Protein AF-A0A7S2WRD9-F1 (afdb_monomer_lite)

pLDDT: mean 90.43, std 8.47, range [51.47, 98.19]

Foldseek 3Di:
DDDLVVLLVLLPDPLLVVLLVVVCVQQPQAAEEEAEDELDVQQVLVVVLVVLLVVCVVPVVNLQHYAYEYEYDYDPPDDPVSSVVSVVVNVVSQVVSQVVSVVVHDHHPHDTSYHYDDDDDDPSNLLSSLCNHPEYERAGNAAQADCSQVSSCSSPVSVVHHYHYDYHPRHNCVVVVD

InterPro domains:
  IPR001830 Glycosyl transferase, family 20 [PF00982] (1-177)
  IPR001830 Glycosyl transferase, family 20 [PTHR10788] (1-178)

Structure (mmCIF, N/CA/C/O backbone):
data_AF-A0A7S2WRD9-F1
#
_entry.id   AF-A0A7S2WRD9-F1
#
loop_
_atom_site.group_PDB
_atom_site.id
_atom_site.type_symbol
_atom_site.label_atom_id
_atom_site.label_alt_id
_atom_site.label_comp_id
_atom_site.label_asym_id
_atom_site.label_entity_id
_atom_site.label_seq_id
_atom_site.pdbx_PDB_ins_code
_atom_site.Cartn_x
_atom_site.Cartn_y
_atom_site.Cartn_z
_atom_site.occupancy
_atom_site.B_iso_or_equiv
_atom_site.auth_seq_id
_atom_site.auth_comp_id
_atom_site.auth_asym_id
_atom_site.auth_atom_id
_atom_site.pdbx_PDB_model_num
ATOM 1 N N . GLY A 1 1 ? 5.450 -2.081 -19.803 1.00 79.56 1 GLY A N 1
ATOM 2 C CA . GLY A 1 1 ? 4.600 -3.211 -19.383 1.00 79.56 1 GLY A CA 1
ATOM 3 C C . GLY A 1 1 ? 5.358 -4.064 -18.389 1.00 79.56 1 GLY A C 1
ATOM 4 O O . GLY A 1 1 ? 6.500 -3.730 -18.099 1.00 79.56 1 GLY A O 1
ATOM 5 N N . ILE A 1 2 ? 4.729 -5.118 -17.877 1.00 92.00 2 ILE A N 1
ATOM 6 C CA . ILE A 1 2 ? 5.350 -6.084 -16.957 1.00 92.00 2 ILE A CA 1
ATOM 7 C C . ILE A 1 2 ? 5.547 -7.432 -17.653 1.00 92.00 2 ILE A C 1
ATOM 9 O O . ILE A 1 2 ? 4.906 -7.677 -18.673 1.00 92.00 2 ILE A O 1
ATOM 13 N N . ASP A 1 3 ? 6.399 -8.284 -17.087 1.00 95.62 3 ASP A N 1
ATOM 14 C CA . ASP A 1 3 ? 6.442 -9.720 -17.375 1.00 95.62 3 ASP A CA 1
ATOM 15 C C . ASP A 1 3 ? 5.477 -10.436 -16.405 1.00 95.62 3 ASP A C 1
ATOM 17 O O . ASP A 1 3 ? 5.779 -10.523 -15.209 1.00 95.62 3 ASP A O 1
ATOM 21 N N . PRO A 1 4 ? 4.286 -10.880 -16.860 1.00 95.00 4 PRO A N 1
ATOM 22 C CA . PRO A 1 4 ? 3.284 -11.467 -15.974 1.00 95.00 4 PRO A CA 1
ATOM 23 C C . PRO A 1 4 ? 3.730 -12.800 -15.370 1.00 95.00 4 PRO A C 1
ATOM 25 O O . PRO A 1 4 ? 3.380 -13.085 -14.226 1.00 95.00 4 PRO A O 1
ATOM 28 N N . ASP A 1 5 ? 4.513 -13.595 -16.103 1.00 97.00 5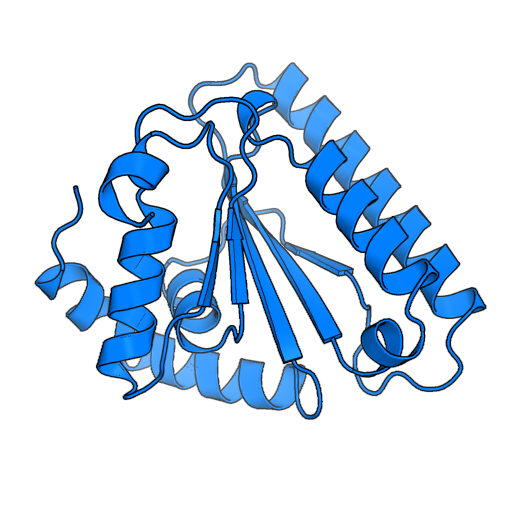 ASP A N 1
ATOM 29 C CA . ASP A 1 5 ? 4.967 -14.907 -15.640 1.00 97.00 5 ASP A CA 1
ATOM 30 C C . ASP A 1 5 ? 6.000 -14.741 -14.524 1.00 97.00 5 ASP A C 1
ATOM 32 O O . ASP A 1 5 ? 5.850 -15.335 -13.454 1.00 97.00 5 ASP A O 1
ATOM 36 N N . ALA A 1 6 ? 6.969 -13.837 -14.703 1.00 96.12 6 ALA A N 1
ATOM 37 C CA . ALA A 1 6 ? 7.941 -13.514 -13.657 1.00 96.12 6 ALA A CA 1
ATOM 38 C C . ALA A 1 6 ? 7.260 -12.967 -12.387 1.00 96.12 6 ALA A C 1
ATOM 40 O O . ALA A 1 6 ? 7.602 -13.348 -11.264 1.00 96.12 6 ALA A O 1
ATOM 41 N N . VAL A 1 7 ? 6.252 -12.102 -12.546 1.00 96.94 7 VAL A N 1
ATOM 42 C CA . VAL A 1 7 ? 5.457 -11.595 -11.418 1.00 96.94 7 VAL A CA 1
ATOM 43 C C . VAL A 1 7 ? 4.697 -12.727 -10.719 1.00 96.94 7 VAL A C 1
ATOM 45 O O . VAL A 1 7 ? 4.691 -12.803 -9.485 1.00 96.94 7 VAL A O 1
ATOM 48 N N . ALA A 1 8 ? 4.076 -13.623 -11.487 1.00 97.00 8 ALA A N 1
ATOM 49 C CA . ALA A 1 8 ? 3.343 -14.764 -10.956 1.00 97.00 8 ALA A CA 1
ATOM 50 C C . ALA A 1 8 ? 4.251 -15.724 -10.172 1.00 97.00 8 ALA A C 1
ATOM 52 O O . ALA A 1 8 ? 3.839 -16.230 -9.124 1.00 97.00 8 ALA A O 1
ATOM 53 N N . GLU A 1 9 ? 5.478 -15.959 -10.643 1.00 97.38 9 GLU A N 1
ATOM 54 C CA . GLU A 1 9 ? 6.476 -16.769 -9.939 1.00 97.38 9 GLU A CA 1
ATOM 55 C C . GLU A 1 9 ? 6.849 -16.159 -8.585 1.00 97.38 9 GLU A C 1
ATOM 57 O O . GLU A 1 9 ? 6.803 -16.854 -7.564 1.00 97.38 9 GLU A O 1
ATOM 62 N N . ILE A 1 10 ? 7.130 -14.850 -8.541 1.00 96.69 10 ILE A N 1
ATOM 63 C CA . ILE A 1 10 ? 7.446 -14.148 -7.288 1.00 96.69 10 ILE A CA 1
ATOM 64 C C . ILE A 1 10 ? 6.258 -14.228 -6.321 1.00 96.69 10 ILE A C 1
ATOM 66 O O . ILE A 1 10 ? 6.425 -14.613 -5.161 1.00 96.69 10 ILE A O 1
ATOM 70 N N . ALA A 1 11 ? 5.043 -13.925 -6.790 1.00 96.25 11 ALA A N 1
ATOM 71 C CA . ALA A 1 11 ? 3.833 -13.914 -5.967 1.00 96.25 11 ALA A CA 1
ATOM 72 C C . ALA A 1 11 ? 3.449 -15.300 -5.401 1.00 96.25 11 ALA A C 1
ATOM 74 O O . ALA A 1 11 ? 2.789 -15.380 -4.357 1.00 96.25 11 ALA A O 1
ATOM 75 N N . LYS A 1 12 ? 3.875 -16.391 -6.055 1.00 96.56 12 LYS A N 1
ATOM 76 C CA . LYS A 1 12 ? 3.717 -17.783 -5.585 1.00 96.56 12 LYS A CA 1
ATOM 77 C C . LYS A 1 12 ? 4.868 -18.266 -4.694 1.00 96.56 12 LYS A C 1
ATOM 79 O O . LYS A 1 12 ? 4.791 -19.371 -4.155 1.00 96.56 12 LYS A O 1
ATOM 84 N N . GLY A 1 13 ? 5.917 -17.463 -4.519 1.00 97.31 13 GLY A N 1
ATOM 85 C CA . GLY A 1 13 ? 7.088 -17.816 -3.722 1.00 97.31 13 GLY A CA 1
ATOM 86 C C . GLY A 1 13 ? 6.748 -18.179 -2.271 1.00 97.31 13 GLY A C 1
ATOM 87 O O . GLY A 1 13 ? 5.862 -17.595 -1.641 1.00 97.31 13 GLY A O 1
ATOM 88 N N . SER A 1 14 ? 7.492 -19.129 -1.700 1.00 97.12 14 SER A N 1
ATOM 89 C CA . SER A 1 14 ? 7.283 -19.608 -0.323 1.00 97.12 14 SER A CA 1
ATOM 90 C C . SER A 1 14 ? 7.433 -18.495 0.723 1.00 97.12 14 SER A C 1
ATOM 92 O O . SER A 1 14 ? 6.654 -18.426 1.677 1.00 97.12 14 SER A O 1
ATOM 94 N N . GLU A 1 15 ? 8.381 -17.578 0.523 1.00 97.19 15 GLU A N 1
ATOM 95 C CA . GLU A 1 15 ? 8.574 -16.418 1.397 1.00 97.19 15 GLU A CA 1
ATOM 96 C C . GLU A 1 15 ? 7.412 -15.420 1.321 1.00 97.19 15 GLU A C 1
ATOM 98 O O . GLU A 1 15 ? 6.993 -14.893 2.358 1.00 97.19 15 GLU A O 1
ATOM 103 N N . VAL A 1 16 ? 6.830 -15.219 0.132 1.00 97.38 16 VAL A N 1
ATOM 104 C CA . VAL A 1 16 ? 5.605 -14.424 -0.044 1.00 97.38 16 VAL A CA 1
ATOM 105 C C . VAL A 1 16 ? 4.447 -15.088 0.696 1.00 97.38 16 VAL A C 1
ATOM 107 O O . VAL A 1 16 ? 3.797 -14.439 1.515 1.00 97.38 16 VAL A O 1
ATOM 110 N N . ALA A 1 17 ? 4.239 -16.396 0.519 1.00 97.00 17 ALA A N 1
ATOM 111 C CA . ALA A 1 17 ? 3.193 -17.142 1.223 1.00 97.00 17 ALA A CA 1
ATOM 112 C C . ALA A 1 17 ? 3.337 -17.058 2.757 1.00 97.00 17 ALA A C 1
ATOM 114 O O . ALA A 1 17 ? 2.357 -16.826 3.476 1.00 97.00 17 ALA A O 1
ATOM 115 N N . ARG A 1 18 ? 4.569 -17.166 3.273 1.00 97.56 18 ARG A N 1
ATOM 116 C CA . ARG A 1 18 ? 4.875 -17.008 4.703 1.00 97.56 18 ARG A CA 1
ATOM 117 C C . ARG A 1 18 ? 4.527 -15.606 5.207 1.00 97.56 18 ARG A C 1
ATOM 119 O O . ARG A 1 18 ? 3.932 -15.472 6.280 1.00 97.56 18 ARG A O 1
ATOM 126 N N . LYS A 1 19 ? 4.882 -14.560 4.452 1.00 96.62 19 LYS A N 1
ATOM 127 C CA . LYS A 1 19 ? 4.570 -13.160 4.789 1.00 96.62 19 LYS A CA 1
ATOM 128 C C . LYS A 1 19 ? 3.069 -12.880 4.721 1.00 96.62 19 LYS A C 1
ATOM 130 O O . LYS A 1 19 ? 2.547 -12.291 5.664 1.00 96.62 19 LYS A O 1
ATOM 135 N N . ILE A 1 20 ? 2.361 -13.401 3.715 1.00 96.62 20 ILE A N 1
ATOM 136 C CA . ILE A 1 20 ? 0.891 -13.351 3.635 1.00 96.62 20 ILE A CA 1
ATOM 137 C C . ILE A 1 20 ? 0.275 -13.944 4.906 1.00 96.62 20 ILE A C 1
ATOM 139 O O . ILE A 1 20 ? -0.608 -13.333 5.501 1.00 96.62 20 ILE A O 1
ATOM 143 N N . GLY A 1 21 ? 0.750 -15.108 5.363 1.00 96.50 21 GLY A N 1
ATOM 144 C CA . GLY A 1 21 ? 0.251 -15.744 6.586 1.00 96.50 21 GLY A CA 1
ATOM 145 C C . GLY A 1 21 ? 0.425 -14.883 7.843 1.00 96.50 21 GLY A C 1
ATOM 146 O O . GLY A 1 21 ? -0.462 -14.860 8.696 1.00 96.50 21 GLY A O 1
ATOM 147 N N . LYS A 1 22 ? 1.536 -14.143 7.950 1.00 94.94 22 LYS A N 1
ATOM 148 C CA . LYS A 1 22 ? 1.768 -13.188 9.046 1.00 94.94 22 LYS A CA 1
ATOM 149 C C . LYS A 1 22 ? 0.852 -11.969 8.941 1.00 94.94 22 LYS A C 1
ATOM 151 O O . LYS A 1 22 ? 0.175 -11.639 9.908 1.00 94.94 22 LYS A O 1
ATOM 156 N N . MET A 1 23 ? 0.783 -11.355 7.762 1.00 94.31 23 MET A N 1
ATOM 157 C CA . MET A 1 23 ? -0.014 -10.148 7.530 1.00 94.31 23 MET A CA 1
ATOM 158 C C . MET A 1 23 ? -1.522 -10.415 7.657 1.00 94.31 23 MET A C 1
ATOM 160 O O . MET A 1 23 ? -2.243 -9.577 8.179 1.00 94.31 23 MET A O 1
ATOM 164 N N . LYS A 1 24 ? -2.008 -11.613 7.294 1.00 94.00 24 LYS A N 1
ATOM 165 C CA . LYS A 1 24 ? -3.401 -12.030 7.553 1.00 94.00 24 LYS A CA 1
ATOM 166 C C . LYS A 1 24 ? -3.768 -12.007 9.036 1.00 94.00 24 LYS A C 1
ATOM 168 O O . LYS A 1 24 ? -4.915 -11.737 9.361 1.00 94.00 24 LYS A O 1
ATOM 173 N N . LYS A 1 25 ? -2.820 -12.339 9.919 1.00 92.44 25 LYS A N 1
ATOM 174 C CA . LYS A 1 25 ? -3.029 -12.267 11.372 1.00 92.44 25 LYS A CA 1
ATOM 175 C C . LYS A 1 25 ? -2.948 -10.827 11.866 1.00 92.44 25 LYS A C 1
ATOM 177 O O . LYS A 1 25 ? -3.754 -10.442 12.696 1.00 92.44 25 LYS A O 1
ATOM 182 N N . GLN A 1 26 ? -1.996 -10.055 11.339 1.00 90.31 26 GLN A N 1
ATOM 183 C CA . GLN A 1 26 ? -1.815 -8.641 11.677 1.00 90.31 26 GLN A CA 1
ATOM 184 C C . GLN A 1 26 ? -3.042 -7.792 11.316 1.00 90.31 26 GLN A C 1
ATOM 186 O O . GLN A 1 26 ? -3.429 -6.930 12.091 1.00 90.31 26 GLN A O 1
ATOM 191 N N . PHE A 1 27 ? -3.655 -8.048 10.160 1.00 91.38 27 PHE A N 1
ATOM 192 C CA . PHE A 1 27 ? -4.823 -7.315 9.660 1.00 91.38 27 PHE A CA 1
ATOM 193 C C . PHE A 1 27 ? -6.124 -8.113 9.817 1.00 91.38 27 PHE A C 1
ATOM 195 O O . PHE A 1 27 ? -7.060 -7.951 9.034 1.00 91.38 27 PHE A O 1
ATOM 202 N N . ALA A 1 28 ? -6.177 -9.038 10.778 1.00 89.81 28 ALA A N 1
ATOM 203 C CA . ALA A 1 28 ? -7.361 -9.857 10.993 1.00 89.81 28 ALA A CA 1
ATOM 204 C C . ALA A 1 28 ? -8.574 -8.968 11.316 1.00 89.81 28 ALA A C 1
ATOM 206 O O . ALA A 1 28 ? -8.493 -8.085 12.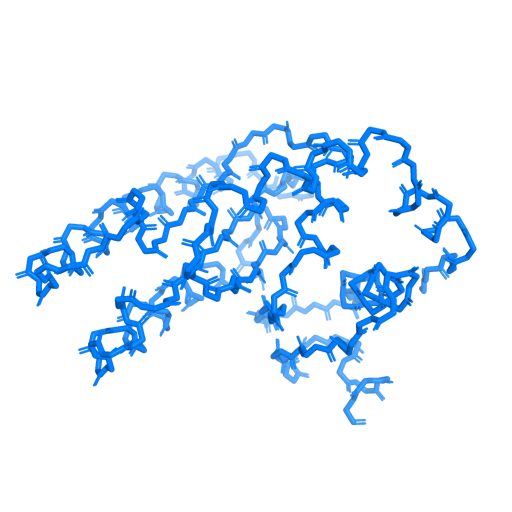159 1.00 89.81 28 ALA A O 1
ATOM 207 N N . GLY A 1 29 ? -9.696 -9.203 10.630 1.00 86.94 29 GLY A N 1
ATOM 208 C CA . GLY A 1 29 ? -10.925 -8.423 10.813 1.00 86.94 29 GLY A CA 1
ATOM 209 C C . GLY A 1 29 ? -10.977 -7.099 10.044 1.00 86.94 29 GLY A C 1
ATOM 210 O O . GLY A 1 29 ? -12.064 -6.549 9.907 1.00 86.94 29 GLY A O 1
ATOM 211 N N . ALA A 1 30 ? -9.861 -6.637 9.472 1.00 91.81 30 ALA A N 1
ATOM 212 C CA . ALA A 1 30 ? -9.802 -5.403 8.696 1.00 91.81 30 ALA A CA 1
ATOM 213 C C . ALA A 1 30 ? -9.728 -5.663 7.184 1.00 91.81 30 ALA A C 1
ATOM 215 O O . ALA A 1 30 ? -9.143 -6.642 6.712 1.00 91.81 30 ALA A O 1
ATOM 216 N N . LYS A 1 31 ? -10.295 -4.740 6.409 1.00 94.50 31 LYS A N 1
ATOM 217 C CA . LYS A 1 31 ? -10.054 -4.606 4.973 1.00 94.50 31 LYS A CA 1
ATOM 218 C C . LYS A 1 31 ? -8.777 -3.817 4.738 1.00 94.50 31 LYS A C 1
ATOM 220 O O . LYS A 1 31 ? -8.565 -2.782 5.362 1.00 94.50 31 LYS A O 1
ATOM 225 N N . VAL A 1 32 ? -7.934 -4.291 3.827 1.00 96.56 32 VAL A N 1
ATOM 226 C CA . VAL A 1 32 ? -6.629 -3.674 3.561 1.00 96.56 32 VAL A CA 1
ATOM 227 C C . VAL A 1 32 ? -6.695 -2.856 2.275 1.00 96.56 32 VAL A C 1
ATOM 229 O O . VAL A 1 32 ? -6.825 -3.410 1.180 1.00 96.56 32 VAL A O 1
ATOM 232 N N . MET A 1 33 ? -6.557 -1.540 2.409 1.00 97.88 33 MET A N 1
ATOM 233 C CA . MET A 1 33 ? -6.270 -0.630 1.302 1.00 97.88 33 MET A CA 1
ATOM 234 C C . MET A 1 33 ? -4.756 -0.430 1.208 1.00 97.88 33 MET A C 1
ATOM 236 O O . MET A 1 33 ? -4.100 -0.200 2.221 1.00 97.88 33 MET A O 1
ATOM 240 N N . LEU A 1 34 ? -4.191 -0.514 0.007 1.00 98.19 34 LEU A N 1
ATOM 241 C CA . LEU A 1 34 ? -2.745 -0.489 -0.206 1.00 98.19 34 LEU A CA 1
ATOM 242 C C . LEU A 1 34 ? -2.338 0.629 -1.164 1.00 98.19 34 LEU A C 1
ATOM 244 O O . LEU A 1 34 ? -2.847 0.708 -2.278 1.00 98.19 34 LEU A O 1
ATOM 248 N N . GLY A 1 35 ? -1.364 1.438 -0.764 1.00 97.31 35 GLY A N 1
ATOM 249 C CA . GLY A 1 35 ? -0.576 2.286 -1.653 1.00 97.31 35 GLY A CA 1
ATOM 250 C C . GLY A 1 35 ? 0.870 1.796 -1.722 1.00 97.31 35 GLY A C 1
ATOM 251 O O . GLY A 1 35 ? 1.455 1.424 -0.704 1.00 97.31 35 GLY A O 1
ATOM 252 N N . VAL A 1 36 ? 1.452 1.789 -2.920 1.00 95.88 36 VAL A N 1
ATOM 253 C CA . VAL A 1 36 ? 2.875 1.495 -3.143 1.00 95.88 36 VAL A CA 1
ATOM 254 C C . VAL A 1 36 ? 3.390 2.513 -4.143 1.00 95.88 36 VAL A C 1
ATOM 256 O O . VAL A 1 36 ? 3.023 2.474 -5.317 1.00 95.88 36 VAL A O 1
ATOM 259 N N . ASP A 1 37 ? 4.214 3.445 -3.680 1.00 93.50 37 ASP A N 1
ATOM 260 C CA . ASP A 1 37 ? 4.702 4.535 -4.516 1.00 93.50 37 ASP A CA 1
ATOM 261 C C . ASP A 1 37 ? 6.132 4.892 -4.131 1.00 93.50 37 ASP A C 1
ATOM 263 O O . ASP A 1 37 ? 6.553 4.728 -2.985 1.00 93.50 37 ASP A O 1
ATOM 267 N N . GLN A 1 38 ? 6.876 5.416 -5.097 1.00 91.44 38 GLN A N 1
ATOM 268 C CA . GLN A 1 38 ? 8.157 6.047 -4.814 1.00 91.44 38 GLN A CA 1
ATOM 269 C C . GLN A 1 38 ? 7.946 7.333 -4.011 1.00 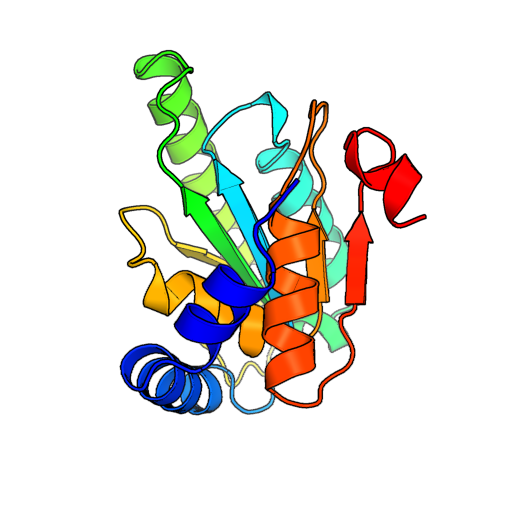91.44 38 GLN A C 1
ATOM 271 O O . GLN A 1 38 ? 6.938 8.026 -4.174 1.00 91.44 38 GLN A O 1
ATOM 276 N N . LEU A 1 39 ? 8.913 7.658 -3.158 1.00 90.88 39 LEU A N 1
ATOM 277 C CA . LEU A 1 39 ? 8.993 8.937 -2.463 1.00 90.88 39 LEU A CA 1
ATOM 278 C C . LEU A 1 39 ? 9.345 10.050 -3.450 1.00 90.88 39 LEU A C 1
ATOM 280 O O . LEU A 1 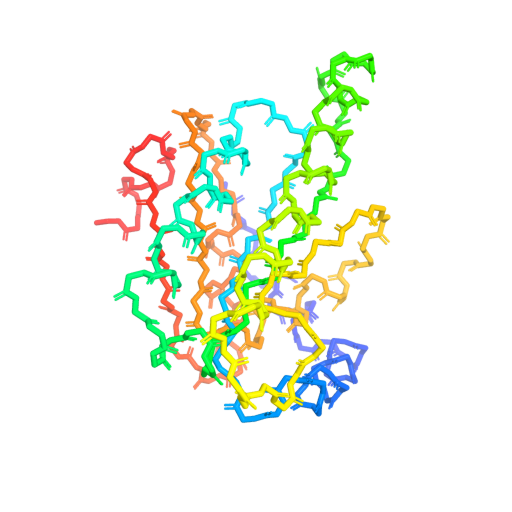39 ? 10.490 10.479 -3.543 1.00 90.88 39 LEU A O 1
ATOM 284 N N . ASP A 1 40 ? 8.335 10.487 -4.194 1.00 89.69 40 ASP A N 1
ATOM 285 C CA . ASP A 1 40 ? 8.435 11.523 -5.210 1.00 89.69 40 ASP A CA 1
ATOM 286 C C . ASP A 1 40 ? 7.186 12.435 -5.163 1.00 89.69 40 ASP A C 1
ATOM 288 O O . ASP A 1 40 ? 6.058 11.932 -5.037 1.00 89.69 40 ASP A O 1
ATOM 292 N N . PRO A 1 41 ? 7.338 13.770 -5.265 1.00 86.94 41 PRO A N 1
ATOM 293 C CA . PRO A 1 41 ? 6.216 14.712 -5.213 1.00 86.94 41 PRO A CA 1
ATOM 294 C C . PRO A 1 41 ? 5.121 14.458 -6.261 1.00 86.94 41 PRO A C 1
ATOM 296 O O . PRO A 1 41 ? 3.939 14.698 -6.000 1.00 86.94 41 PRO A O 1
ATOM 299 N N . THR A 1 42 ? 5.477 13.925 -7.433 1.00 89.25 42 THR A N 1
ATOM 300 C CA . THR A 1 42 ? 4.534 13.620 -8.523 1.00 89.25 42 THR A CA 1
ATOM 301 C C . THR A 1 42 ? 3.584 12.472 -8.185 1.00 89.25 42 THR A C 1
ATOM 303 O O . THR A 1 42 ? 2.502 12.370 -8.771 1.00 89.25 42 THR A O 1
ATOM 306 N N . LYS A 1 43 ? 3.929 11.640 -7.193 1.00 91.38 43 LYS A N 1
ATOM 307 C CA . LYS A 1 43 ? 3.091 10.525 -6.727 1.00 91.38 43 LYS A CA 1
ATOM 308 C C . LYS A 1 43 ? 1.949 10.970 -5.818 1.00 91.38 43 LYS A C 1
ATOM 310 O O . LYS A 1 43 ? 1.081 10.166 -5.495 1.00 91.38 43 LYS A O 1
ATOM 315 N N . GLY A 1 44 ? 1.906 12.247 -5.427 1.00 92.25 44 GLY A N 1
ATOM 316 C CA . GLY A 1 44 ? 0.756 12.817 -4.724 1.00 92.25 44 GLY A CA 1
ATOM 317 C C . GLY A 1 44 ? 0.512 12.236 -3.329 1.00 92.25 44 GLY A C 1
ATOM 318 O O . GLY A 1 44 ? -0.614 12.302 -2.842 1.00 92.25 44 GLY A O 1
ATOM 319 N N . LEU A 1 45 ? 1.541 11.690 -2.669 1.00 93.69 45 LEU A N 1
ATOM 320 C CA . LEU A 1 45 ? 1.418 11.003 -1.375 1.00 93.69 45 LEU A CA 1
ATOM 321 C C . LEU A 1 45 ? 0.716 11.850 -0.306 1.00 93.69 45 LEU A C 1
ATOM 323 O O . LEU A 1 45 ? -0.182 11.360 0.371 1.00 93.69 45 LEU A O 1
ATOM 327 N N . VAL A 1 46 ? 1.055 13.139 -0.202 1.00 94.50 46 VAL A N 1
ATOM 328 C CA . VAL A 1 46 ? 0.398 14.068 0.737 1.00 94.50 46 VAL A CA 1
ATOM 329 C C . VAL A 1 46 ? -1.111 14.143 0.483 1.00 94.50 46 VAL A C 1
ATOM 331 O O . VAL A 1 46 ? -1.896 14.012 1.418 1.00 94.50 46 VAL A O 1
ATOM 334 N N . HIS A 1 47 ? -1.525 14.291 -0.778 1.00 94.38 47 HIS A N 1
ATOM 335 C CA . HIS A 1 47 ? -2.940 14.338 -1.158 1.00 94.38 47 HIS A CA 1
ATOM 336 C C . HIS A 1 47 ? -3.640 13.009 -0.872 1.00 94.38 47 HIS A C 1
ATOM 338 O O . HIS A 1 47 ? -4.763 13.009 -0.377 1.00 94.38 47 HIS A O 1
ATOM 344 N N . LYS A 1 48 ? -2.960 11.883 -1.124 1.00 95.81 48 LYS A N 1
ATOM 345 C CA . LYS A 1 48 ? -3.472 10.542 -0.826 1.00 95.81 48 LYS A CA 1
ATOM 346 C C . LYS A 1 48 ? -3.780 10.389 0.665 1.00 95.81 48 LYS A C 1
ATOM 348 O O . LYS A 1 48 ? -4.892 10.012 1.014 1.00 95.81 48 LYS A O 1
ATOM 353 N N . PHE A 1 49 ? -2.846 10.749 1.546 1.00 95.88 49 PHE A N 1
ATOM 354 C CA . PHE A 1 49 ? -3.070 10.683 2.995 1.00 95.88 49 PHE A CA 1
ATOM 355 C C . PHE A 1 49 ? -4.195 11.609 3.470 1.00 95.88 49 PHE A C 1
ATOM 357 O O . PHE A 1 49 ? -4.995 11.194 4.303 1.00 95.88 49 PHE A O 1
ATOM 364 N N . LEU A 1 50 ? -4.294 12.829 2.932 1.00 95.12 50 LEU A N 1
ATOM 365 C CA . LEU A 1 50 ? -5.391 13.749 3.259 1.00 95.12 50 LEU A CA 1
ATOM 366 C C . LEU A 1 50 ? -6.753 13.213 2.794 1.00 95.12 50 LEU A C 1
ATOM 368 O O . LEU A 1 50 ? -7.737 13.332 3.514 1.00 95.12 50 LEU A O 1
ATOM 372 N N . ALA A 1 51 ? -6.814 12.588 1.617 1.00 95.31 51 ALA A N 1
ATOM 373 C CA . ALA A 1 51 ? -8.039 11.971 1.118 1.00 95.31 51 ALA A CA 1
ATOM 374 C C . ALA A 1 51 ? -8.470 10.771 1.978 1.00 95.31 51 ALA A C 1
ATOM 376 O O . ALA A 1 51 ? -9.660 10.606 2.238 1.00 95.31 51 ALA A O 1
ATOM 377 N N . ILE A 1 52 ? -7.516 9.960 2.449 1.00 95.38 52 ILE A N 1
ATOM 378 C CA . ILE A 1 52 ? -7.798 8.862 3.384 1.00 95.38 52 ILE A CA 1
ATOM 379 C C . ILE A 1 52 ? -8.247 9.404 4.748 1.00 95.38 52 ILE A C 1
ATOM 381 O O . ILE A 1 52 ? -9.215 8.887 5.297 1.00 95.38 52 ILE A O 1
ATOM 385 N N . GLU A 1 53 ? -7.612 10.460 5.275 1.00 94.31 53 GLU A N 1
ATOM 386 C CA . GLU A 1 53 ? -8.074 11.135 6.500 1.00 94.31 53 GLU A CA 1
ATOM 387 C C . GLU A 1 53 ? -9.534 11.575 6.364 1.00 94.31 53 GLU A C 1
ATOM 389 O O . GLU A 1 53 ? -10.350 11.267 7.232 1.00 94.31 53 GLU A O 1
ATOM 394 N N . GLU A 1 54 ? -9.870 12.252 5.265 1.00 94.88 54 GLU A N 1
ATOM 395 C CA . GLU A 1 54 ? -11.223 12.746 5.018 1.00 94.88 54 GLU A CA 1
ATOM 396 C C . GLU A 1 54 ? -12.234 11.600 4.888 1.00 94.88 54 GLU A C 1
ATOM 398 O O . GLU A 1 54 ? -13.309 11.659 5.485 1.00 94.88 54 GLU A O 1
ATOM 403 N N . LEU A 1 55 ? -11.887 10.539 4.149 1.00 94.94 55 LEU A N 1
ATOM 404 C CA . LEU A 1 55 ? -12.731 9.355 3.988 1.00 94.94 55 LEU A CA 1
ATOM 405 C C . LEU A 1 55 ? -13.054 8.725 5.346 1.00 94.94 55 LEU A C 1
ATOM 407 O O . LEU A 1 55 ? -14.224 8.529 5.660 1.00 94.94 55 LEU A O 1
ATOM 411 N N . LEU A 1 56 ? -12.029 8.435 6.149 1.00 92.50 56 LEU A N 1
ATOM 412 C CA . LEU A 1 56 ? -12.196 7.751 7.432 1.00 92.50 56 LEU A CA 1
ATOM 413 C C . LEU A 1 56 ? -12.850 8.650 8.491 1.00 92.50 56 LEU A C 1
ATOM 415 O O . LEU A 1 56 ? -13.605 8.156 9.321 1.00 92.50 56 LEU A O 1
ATOM 419 N N . SER A 1 57 ? -12.632 9.968 8.433 1.00 91.25 57 SER A N 1
ATOM 420 C CA . SER A 1 57 ? -13.297 10.922 9.336 1.00 91.25 57 SER A CA 1
ATOM 421 C C . SER A 1 57 ? -14.785 11.090 9.007 1.00 91.25 57 SER A C 1
ATOM 423 O O . SER A 1 57 ? -15.606 11.262 9.907 1.00 91.25 57 SER A O 1
ATOM 425 N N . ARG A 1 58 ? -15.158 11.051 7.718 1.00 93.50 58 ARG A N 1
ATOM 426 C CA . ARG A 1 58 ? -16.565 11.132 7.282 1.00 93.50 58 ARG A CA 1
ATOM 427 C C . ARG A 1 58 ? -17.329 9.825 7.455 1.00 93.50 58 ARG A C 1
ATOM 429 O O . ARG A 1 58 ? -18.551 9.866 7.570 1.00 93.50 58 ARG A O 1
ATOM 436 N N . HIS A 1 59 ? -16.614 8.705 7.464 1.00 92.00 59 HIS A N 1
ATOM 437 C CA . HIS A 1 59 ? -17.164 7.358 7.554 1.00 92.00 59 HIS A CA 1
ATOM 438 C C . HIS A 1 59 ? -16.517 6.590 8.716 1.00 92.00 59 HIS A C 1
ATOM 440 O O . HIS A 1 59 ? -15.643 5.747 8.481 1.00 92.00 59 HIS A O 1
ATOM 446 N N . PRO A 1 60 ? -16.920 6.856 9.975 1.00 87.88 60 PRO A N 1
ATOM 447 C CA . PRO A 1 60 ? -16.364 6.179 11.149 1.00 87.88 60 PRO A CA 1
ATOM 448 C C . PRO A 1 60 ? -16.478 4.650 11.082 1.00 87.88 60 PRO A C 1
ATOM 450 O O . PRO A 1 60 ? -15.603 3.941 11.568 1.00 87.88 60 PRO A O 1
ATOM 453 N N . GLU A 1 61 ? -17.508 4.125 10.412 1.00 89.12 61 GLU A N 1
ATOM 454 C CA . GLU A 1 61 ? -17.672 2.691 10.162 1.00 89.12 61 GLU A CA 1
ATOM 455 C C . GLU A 1 61 ? -16.521 2.089 9.342 1.00 89.12 61 GLU A C 1
ATOM 457 O O . GLU A 1 61 ? -16.172 0.923 9.523 1.00 89.12 61 GLU A O 1
ATOM 462 N N . LEU A 1 62 ? -15.911 2.878 8.450 1.00 90.50 62 LEU A N 1
ATOM 463 C CA . LEU A 1 62 ? -14.721 2.469 7.711 1.00 90.50 62 LEU A CA 1
ATOM 464 C C . LEU A 1 62 ? -13.469 2.603 8.574 1.00 90.50 62 LEU A C 1
ATOM 466 O O . LEU A 1 62 ? -12.589 1.755 8.471 1.00 90.50 62 LEU A O 1
ATOM 470 N N . ALA A 1 63 ? -13.389 3.613 9.445 1.00 87.12 63 ALA A N 1
ATOM 471 C CA . ALA A 1 63 ? -12.254 3.788 10.354 1.00 87.12 63 ALA A CA 1
ATOM 472 C C . ALA A 1 63 ? -12.067 2.596 11.313 1.00 87.12 63 ALA A C 1
ATOM 474 O O . ALA A 1 63 ? -10.935 2.279 11.673 1.00 87.12 63 ALA A O 1
ATOM 475 N N . GLU A 1 64 ? -13.151 1.902 11.675 1.00 87.88 64 GLU A N 1
ATOM 476 C CA . GLU A 1 64 ? -13.111 0.696 12.519 1.00 87.88 64 GLU A CA 1
ATOM 477 C C . GLU A 1 64 ? -12.874 -0.606 11.726 1.00 87.88 64 GLU A C 1
ATOM 479 O O . GLU A 1 64 ? -12.507 -1.626 12.307 1.00 87.88 64 GLU A O 1
ATOM 484 N N . ALA A 1 65 ? -13.071 -0.595 10.402 1.00 90.06 65 ALA A N 1
ATOM 485 C CA . ALA A 1 65 ? -13.065 -1.801 9.567 1.00 90.06 65 ALA A CA 1
ATOM 486 C C . ALA A 1 65 ? -11.967 -1.829 8.493 1.00 90.06 65 ALA A C 1
ATOM 488 O O . ALA A 1 65 ? -11.779 -2.857 7.838 1.00 90.06 65 ALA A O 1
ATOM 489 N N . VAL A 1 66 ? -11.261 -0.721 8.267 1.00 93.06 66 VAL A N 1
ATOM 490 C CA . VAL A 1 66 ? -10.291 -0.560 7.181 1.00 93.06 66 VAL A CA 1
ATOM 491 C C . VAL A 1 66 ? -8.948 -0.103 7.733 1.00 93.06 66 VAL A C 1
ATOM 493 O O . VAL A 1 66 ? -8.867 0.828 8.528 1.00 93.06 66 VAL A O 1
ATOM 496 N N . VAL A 1 67 ? -7.880 -0.716 7.228 1.00 94.31 67 VAL A N 1
ATOM 497 C CA . VAL A 1 67 ? -6.507 -0.241 7.394 1.00 94.31 67 VAL A CA 1
ATOM 498 C C . VAL A 1 67 ? -5.956 0.199 6.041 1.00 94.31 67 VAL A C 1
ATOM 500 O O . VAL A 1 67 ? -6.027 -0.532 5.049 1.00 94.31 67 VAL A O 1
ATOM 503 N N . PHE A 1 68 ? -5.395 1.402 5.995 1.00 96.62 68 PHE A N 1
ATOM 504 C CA . PHE A 1 68 ? -4.652 1.906 4.851 1.00 96.62 68 PHE A CA 1
ATOM 505 C C . PHE A 1 68 ? -3.151 1.727 5.085 1.00 96.62 68 PHE A C 1
ATOM 507 O O . PHE A 1 68 ? -2.566 2.332 5.981 1.00 96.62 68 PHE A O 1
ATOM 514 N N . VAL A 1 69 ? -2.514 0.897 4.265 1.00 96.75 69 VAL A N 1
ATOM 515 C CA . VAL A 1 69 ? -1.072 0.643 4.298 1.00 96.75 69 VAL A CA 1
ATOM 516 C C . VAL A 1 69 ? -0.424 1.370 3.126 1.00 96.75 69 VAL A C 1
ATOM 518 O O . VAL A 1 69 ? -0.748 1.094 1.975 1.00 96.75 69 VAL A O 1
ATOM 521 N N . GLN A 1 70 ? 0.516 2.271 3.398 1.00 97.31 70 GLN A N 1
ATOM 522 C CA . GLN A 1 70 ? 1.310 2.946 2.374 1.00 97.31 70 GLN A CA 1
ATOM 523 C C . GLN A 1 70 ? 2.771 2.514 2.476 1.00 97.31 70 GLN A C 1
ATOM 525 O O . GLN A 1 70 ? 3.433 2.762 3.482 1.00 97.31 70 GLN A O 1
ATOM 530 N N . VAL A 1 71 ? 3.293 1.931 1.401 1.00 96.38 71 VAL A N 1
ATOM 531 C CA . VAL A 1 71 ? 4.718 1.627 1.245 1.00 96.38 71 VAL A CA 1
ATOM 532 C C . VAL A 1 71 ? 5.384 2.770 0.482 1.00 96.38 71 VAL A C 1
ATOM 534 O O . VAL A 1 71 ? 4.956 3.105 -0.626 1.00 96.38 71 VAL A O 1
ATOM 537 N N . GLY A 1 72 ? 6.411 3.377 1.081 1.00 94.12 72 GLY A N 1
ATOM 538 C CA . GLY A 1 72 ? 7.263 4.382 0.445 1.00 94.12 72 GLY A CA 1
ATOM 539 C C . GLY A 1 72 ? 8.538 3.744 -0.105 1.00 94.12 72 GLY A C 1
ATOM 540 O O . GLY A 1 72 ? 9.415 3.343 0.662 1.00 94.12 72 GLY A O 1
ATOM 541 N N . LEU A 1 73 ? 8.651 3.645 -1.429 1.00 90.94 73 LEU A N 1
ATOM 542 C CA . LEU A 1 73 ? 9.854 3.141 -2.093 1.00 90.94 73 LEU A CA 1
ATOM 543 C C . LEU A 1 73 ? 10.892 4.265 -2.243 1.00 90.94 73 LEU A C 1
ATOM 545 O O . LEU A 1 73 ? 10.514 5.407 -2.512 1.00 90.94 73 LEU A O 1
ATOM 549 N N . PRO A 1 74 ? 12.198 3.976 -2.114 1.00 86.56 74 PRO A N 1
ATOM 550 C CA . PRO A 1 74 ? 13.231 4.967 -2.391 1.00 86.56 74 PRO A CA 1
ATOM 551 C C . PRO A 1 74 ? 13.108 5.491 -3.827 1.00 86.56 74 PRO A C 1
ATOM 553 O O . PRO A 1 74 ? 13.041 4.699 -4.767 1.00 86.56 74 PRO A O 1
ATOM 556 N N . SER A 1 75 ? 13.094 6.814 -3.997 1.00 83.31 75 SER A N 1
ATOM 557 C CA . SER A 1 75 ? 13.265 7.429 -5.316 1.00 83.31 75 SER A CA 1
ATOM 558 C C . SER A 1 75 ? 14.756 7.567 -5.622 1.00 83.31 75 SER A C 1
ATOM 560 O O . SER A 1 75 ? 15.535 7.965 -4.754 1.00 83.31 75 SER A O 1
ATOM 562 N N . SER A 1 76 ? 15.153 7.211 -6.846 1.00 75.00 76 SER A N 1
ATOM 563 C CA . SER A 1 76 ? 16.522 7.423 -7.350 1.00 75.00 76 SER A CA 1
ATOM 564 C C . SER A 1 76 ? 16.638 8.672 -8.230 1.00 75.00 76 SER A C 1
ATOM 566 O O . SER A 1 76 ? 17.752 9.108 -8.506 1.00 75.00 76 SER A O 1
ATOM 568 N N . ASP A 1 77 ? 15.503 9.239 -8.647 1.00 73.44 77 ASP A N 1
ATOM 569 C CA . ASP A 1 77 ? 15.428 10.297 -9.661 1.00 73.44 77 ASP A CA 1
ATOM 570 C C . ASP A 1 77 ? 15.240 11.699 -9.057 1.00 73.44 77 ASP A C 1
ATOM 572 O O . ASP A 1 77 ? 15.479 12.701 -9.731 1.00 73.44 77 ASP A O 1
ATOM 576 N N . SER A 1 78 ? 14.816 11.786 -7.793 1.00 76.06 78 SER A N 1
ATOM 577 C CA . SER A 1 78 ? 14.493 13.053 -7.126 1.00 76.06 78 SER A CA 1
ATOM 578 C C . SER A 1 78 ? 15.656 13.559 -6.263 1.00 76.06 78 SER A C 1
ATOM 580 O O . SER A 1 78 ? 16.498 12.789 -5.788 1.00 76.06 78 SER A O 1
ATOM 582 N N . ASP A 1 79 ? 15.696 14.872 -6.025 1.00 85.81 79 ASP A N 1
ATOM 583 C CA . ASP A 1 79 ? 16.719 15.481 -5.177 1.00 85.81 79 ASP A CA 1
ATOM 584 C C . ASP A 1 79 ? 16.641 14.942 -3.735 1.00 85.81 79 ASP A C 1
ATOM 586 O O . ASP A 1 79 ? 15.569 14.834 -3.135 1.00 85.81 79 ASP A O 1
ATOM 590 N N . ARG A 1 80 ? 17.798 14.610 -3.144 1.00 86.19 80 ARG A N 1
ATOM 591 C CA . ARG A 1 80 ? 17.859 13.994 -1.808 1.00 86.19 80 ARG A CA 1
ATOM 592 C C . ARG A 1 80 ? 17.227 14.885 -0.734 1.00 86.19 80 ARG A C 1
ATOM 594 O O . ARG A 1 80 ? 16.615 14.364 0.198 1.00 86.19 80 ARG A O 1
ATOM 601 N N . HIS A 1 81 ? 17.406 16.201 -0.824 1.00 88.06 81 HIS A N 1
ATOM 602 C CA . HIS A 1 81 ? 16.828 17.133 0.135 1.00 88.06 81 HIS A CA 1
ATOM 603 C C . HIS A 1 81 ? 15.303 17.186 -0.007 1.00 88.06 81 HIS A C 1
ATOM 605 O O . HIS A 1 81 ? 14.598 17.138 0.999 1.00 88.06 81 HIS A O 1
ATOM 611 N N . GLU A 1 82 ? 14.792 17.191 -1.239 1.00 88.06 82 GLU A N 1
ATOM 612 C CA . GLU A 1 82 ? 13.352 17.137 -1.512 1.00 88.06 82 GLU A CA 1
ATOM 613 C C . GLU A 1 82 ? 12.707 15.848 -0.976 1.00 88.06 82 GLU A C 1
ATOM 615 O O . GLU A 1 82 ? 11.683 15.914 -0.292 1.00 88.06 82 GLU A O 1
ATOM 620 N N . ILE A 1 83 ? 13.350 14.690 -1.178 1.00 88.19 83 ILE A N 1
ATOM 621 C CA . ILE A 1 83 ? 12.897 13.402 -0.622 1.00 88.19 83 ILE A CA 1
ATOM 622 C C . ILE A 1 83 ? 12.826 13.463 0.910 1.00 88.19 83 ILE A C 1
ATOM 624 O O . ILE A 1 83 ? 11.830 13.042 1.497 1.00 88.19 83 ILE A O 1
ATOM 628 N N . GLN A 1 84 ? 13.851 14.012 1.569 1.00 89.94 84 GLN A N 1
ATOM 629 C CA . GLN A 1 84 ? 13.881 14.134 3.033 1.00 89.94 84 GLN A CA 1
ATOM 630 C C . GLN A 1 84 ? 12.777 15.054 3.564 1.00 89.94 84 GLN A C 1
ATOM 632 O O . GLN A 1 84 ? 12.151 14.747 4.582 1.00 89.94 84 GLN A O 1
ATOM 637 N N . LEU A 1 85 ? 12.523 16.177 2.886 1.00 92.25 85 LEU A N 1
ATOM 638 C CA . LEU A 1 85 ? 11.438 17.091 3.244 1.00 92.25 85 LEU A CA 1
ATOM 639 C C . LEU A 1 85 ? 10.073 16.416 3.086 1.00 92.25 85 LEU A C 1
ATOM 641 O O . LEU A 1 85 ? 9.237 16.514 3.989 1.00 92.25 85 LEU A O 1
ATOM 645 N N . LEU A 1 86 ? 9.868 15.699 1.979 1.00 91.94 86 LEU A N 1
ATOM 646 C CA . LEU A 1 86 ? 8.638 14.960 1.714 1.00 91.94 86 LEU A CA 1
ATOM 647 C C . LEU A 1 86 ? 8.417 13.852 2.750 1.00 91.94 86 LEU A C 1
ATOM 649 O O . LEU A 1 86 ? 7.326 13.739 3.305 1.00 91.94 86 LEU A O 1
ATOM 653 N N . GLU A 1 87 ? 9.447 13.069 3.069 1.00 92.25 87 GLU A N 1
ATOM 654 C CA . GLU A 1 87 ? 9.363 12.018 4.084 1.00 92.25 87 GLU A CA 1
ATOM 655 C C . GLU A 1 87 ? 9.043 12.601 5.470 1.00 92.25 87 GLU A C 1
ATOM 657 O O . GLU A 1 87 ? 8.162 12.099 6.173 1.00 92.25 87 GLU A O 1
ATOM 662 N N . ALA A 1 88 ? 9.685 13.710 5.853 1.00 93.81 88 ALA A N 1
ATOM 663 C CA . ALA A 1 88 ? 9.375 14.406 7.100 1.00 93.81 88 ALA A CA 1
ATOM 664 C C . ALA A 1 88 ? 7.927 14.927 7.130 1.00 93.81 88 ALA A C 1
ATOM 666 O O . ALA A 1 88 ? 7.258 14.844 8.166 1.00 93.81 88 ALA A O 1
ATOM 667 N N . GLN A 1 89 ? 7.427 15.445 6.005 1.00 95.12 89 GLN A N 1
ATOM 668 C CA . GLN A 1 89 ? 6.042 15.892 5.871 1.00 95.12 89 GLN A CA 1
ATOM 669 C C . GLN A 1 89 ? 5.059 14.722 6.005 1.00 95.12 89 GLN A C 1
ATOM 671 O O . GLN A 1 89 ? 4.089 14.837 6.756 1.00 95.12 89 GLN A O 1
ATOM 676 N N . ILE A 1 90 ? 5.326 13.598 5.334 1.00 94.94 90 ILE A N 1
ATOM 677 C CA . ILE A 1 90 ? 4.510 12.380 5.406 1.00 94.94 90 ILE A CA 1
ATOM 678 C C . ILE A 1 90 ? 4.458 11.853 6.840 1.00 94.94 90 ILE A C 1
ATOM 680 O O . ILE A 1 90 ? 3.370 11.635 7.364 1.00 94.94 90 ILE A O 1
ATOM 684 N N . ASN A 1 91 ? 5.601 11.722 7.516 1.00 94.62 91 ASN A N 1
ATOM 685 C CA . ASN A 1 91 ? 5.647 11.203 8.886 1.00 94.62 91 ASN A CA 1
ATOM 68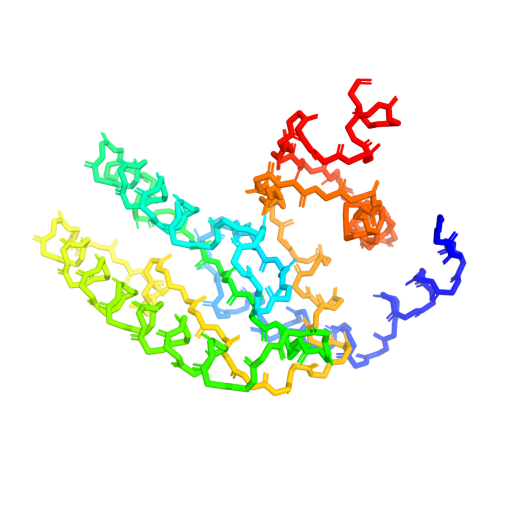6 C C . ASN A 1 91 ? 4.839 12.068 9.868 1.00 94.62 91 ASN A C 1
ATOM 688 O O . ASN A 1 91 ? 4.086 11.548 10.698 1.00 94.62 91 ASN A O 1
ATOM 692 N N . ARG A 1 92 ? 4.939 13.401 9.749 1.00 96.00 92 ARG A N 1
ATOM 693 C CA . ARG A 1 92 ? 4.119 14.335 10.543 1.00 96.00 92 ARG A CA 1
ATOM 694 C C . ARG A 1 92 ? 2.635 14.184 10.228 1.00 96.00 92 ARG A C 1
ATOM 696 O O . ARG A 1 92 ? 1.815 14.197 11.145 1.00 96.00 92 ARG A O 1
ATOM 703 N N . LEU A 1 93 ? 2.299 14.042 8.948 1.00 95.25 93 LEU A N 1
ATOM 704 C CA . LEU A 1 93 ? 0.927 13.886 8.490 1.00 95.25 93 LEU A CA 1
ATOM 705 C C . LEU A 1 93 ? 0.309 12.593 9.029 1.00 95.25 93 LEU A C 1
ATOM 707 O O . LEU A 1 93 ? -0.722 12.664 9.682 1.00 95.25 93 LEU A O 1
ATOM 711 N N . VAL A 1 94 ? 0.969 11.448 8.851 1.00 95.12 94 VAL A N 1
ATOM 712 C CA . VAL A 1 94 ? 0.511 10.139 9.350 1.00 95.12 94 VAL A CA 1
ATOM 713 C C . VAL A 1 94 ? 0.288 10.177 10.861 1.00 95.12 94 VAL A C 1
ATOM 715 O O . VAL A 1 94 ? -0.774 9.786 11.341 1.00 95.12 94 VAL A O 1
ATOM 718 N N . THR A 1 95 ? 1.241 10.742 11.610 1.00 94.69 95 THR A N 1
ATOM 719 C CA . THR A 1 95 ? 1.122 10.887 13.071 1.00 94.69 95 THR A CA 1
ATOM 720 C C . THR A 1 95 ? -0.111 11.706 13.464 1.00 94.69 95 THR A C 1
ATOM 722 O O . THR A 1 95 ? -0.863 11.314 14.362 1.00 94.69 95 THR A O 1
ATOM 725 N N . ARG A 1 96 ? -0.337 12.842 12.789 1.00 95.00 96 ARG A N 1
ATOM 726 C CA . ARG A 1 96 ? -1.501 13.708 13.023 1.00 95.00 96 ARG A CA 1
ATOM 727 C C . ARG A 1 96 ? -2.807 12.983 12.694 1.00 95.00 96 ARG A C 1
ATOM 729 O O . ARG A 1 96 ? -3.712 12.986 13.522 1.00 95.00 96 ARG A O 1
ATOM 736 N N . VAL A 1 97 ? -2.886 12.352 11.523 1.00 92.38 97 VAL A N 1
ATOM 737 C CA . VAL A 1 97 ? -4.095 11.670 11.041 1.00 92.38 97 VAL A CA 1
ATOM 738 C C . VAL A 1 97 ? -4.484 10.529 11.976 1.00 92.38 97 VAL A C 1
ATOM 740 O O . VAL A 1 97 ? -5.613 10.501 12.456 1.00 92.38 97 VAL A O 1
ATOM 743 N N . ASN A 1 98 ? -3.548 9.641 12.322 1.00 92.12 98 ASN A N 1
ATOM 744 C CA . ASN A 1 98 ? -3.841 8.545 13.248 1.00 92.12 98 ASN A CA 1
ATOM 745 C C . ASN A 1 98 ? -4.288 9.064 14.618 1.00 92.12 98 ASN A C 1
ATOM 747 O O . ASN A 1 98 ? -5.203 8.510 15.218 1.00 92.12 98 ASN A O 1
ATOM 751 N N . SER A 1 99 ? -3.692 10.156 15.108 1.00 90.62 99 SER A N 1
ATOM 752 C CA . SER A 1 99 ? -4.114 10.767 16.375 1.00 90.62 99 SER A CA 1
ATOM 753 C C . SER A 1 99 ? -5.553 11.281 16.318 1.00 90.62 99 SER A C 1
ATOM 755 O O . SER A 1 99 ? -6.314 11.041 17.254 1.00 90.62 99 SER A O 1
ATOM 757 N N . ASN A 1 100 ? -5.940 11.925 15.214 1.00 89.06 100 ASN A N 1
ATOM 758 C CA . ASN A 1 100 ? -7.306 12.396 14.994 1.00 89.06 100 ASN A CA 1
ATOM 759 C C . ASN A 1 100 ? -8.304 11.231 14.912 1.00 89.06 100 ASN A C 1
ATOM 761 O O . ASN A 1 100 ? -9.328 11.255 15.591 1.00 89.06 100 ASN A O 1
ATOM 765 N N . LEU A 1 101 ? -7.989 10.194 14.130 1.00 86.88 101 LEU A N 1
ATOM 766 C CA . LEU A 1 101 ? -8.874 9.041 13.932 1.00 86.88 101 LEU A CA 1
ATOM 767 C C . LEU A 1 101 ? -9.056 8.218 15.216 1.00 86.88 101 LEU A C 1
ATOM 769 O O . LEU A 1 101 ? -10.175 7.809 15.530 1.00 86.88 101 LEU A O 1
ATOM 773 N N . ARG A 1 102 ? -7.992 8.043 16.014 1.00 85.38 102 ARG A N 1
ATOM 774 C CA . ARG A 1 102 ? -8.073 7.394 17.336 1.00 85.38 102 ARG A CA 1
ATOM 775 C C . ARG A 1 102 ? -8.922 8.181 18.329 1.00 85.38 102 ARG A C 1
ATOM 777 O O . ARG A 1 102 ? -9.581 7.579 19.165 1.00 85.38 102 ARG A O 1
ATOM 784 N N . ALA A 1 103 ? -8.924 9.512 18.254 1.00 83.81 103 ALA A N 1
ATOM 785 C CA . ALA A 1 103 ? -9.783 10.325 19.116 1.00 83.81 103 ALA A CA 1
ATOM 786 C C . ALA A 1 103 ? -11.279 10.165 18.781 1.00 83.81 103 ALA A C 1
ATOM 788 O O . ALA A 1 103 ? -12.125 10.432 19.632 1.00 83.81 103 ALA A O 1
ATOM 789 N N . GLN A 1 104 ? -11.602 9.738 17.557 1.00 78.69 104 GLN A N 1
ATOM 790 C CA . GLN A 1 104 ? -12.973 9.584 17.064 1.00 78.69 104 GLN A CA 1
ATOM 791 C C . GLN A 1 104 ? -13.497 8.143 17.163 1.00 78.69 104 GLN A C 1
ATOM 793 O O . GLN A 1 104 ? -14.709 7.951 17.231 1.00 78.69 104 GLN A O 1
ATOM 798 N N . SER A 1 105 ? -12.608 7.144 17.200 1.00 70.69 105 SER A N 1
ATOM 799 C CA . SER A 1 105 ? -12.969 5.720 17.117 1.00 70.69 105 SER A CA 1
ATOM 800 C C . SER A 1 105 ? -12.712 5.004 18.443 1.00 70.69 105 SER A C 1
ATOM 802 O O . SER A 1 105 ? -11.638 5.132 19.027 1.00 70.69 105 SER A O 1
ATOM 804 N N . GLN A 1 106 ? -13.691 4.237 18.933 1.00 64.69 106 GLN A N 1
ATOM 805 C CA . GLN A 1 106 ? -13.611 3.558 20.238 1.00 64.69 106 GLN A CA 1
ATOM 806 C C . GLN A 1 106 ? -13.231 2.072 20.134 1.00 64.69 106 GLN A C 1
ATOM 808 O O . GLN A 1 106 ? -12.917 1.455 21.154 1.00 64.69 106 GLN A O 1
ATOM 813 N N . LYS A 1 107 ? -13.259 1.490 18.927 1.00 63.59 107 LYS A N 1
ATOM 814 C CA . LYS A 1 107 ? -12.961 0.075 18.675 1.00 63.59 107 LYS A CA 1
ATOM 815 C C . LYS A 1 107 ? -12.064 -0.082 17.456 1.00 63.59 107 LYS A C 1
ATOM 817 O O . LYS A 1 107 ? -12.521 0.055 16.329 1.00 63.59 107 LYS A O 1
ATOM 822 N N . VAL A 1 108 ? -10.798 -0.405 17.687 1.00 62.69 108 VAL A N 1
ATOM 823 C CA . VAL A 1 108 ? -9.872 -0.766 16.614 1.00 62.69 108 VAL A CA 1
ATOM 824 C C . VAL A 1 108 ? -9.086 -1.993 17.070 1.00 62.69 108 VAL A C 1
ATOM 826 O O . VAL A 1 108 ? -8.354 -1.928 18.055 1.00 62.69 108 VAL A O 1
ATOM 829 N N . ASP A 1 109 ? -9.271 -3.122 16.380 1.00 66.06 109 ASP A N 1
ATOM 830 C CA . ASP A 1 109 ? -8.559 -4.384 16.661 1.00 66.06 109 ASP A CA 1
ATOM 831 C C . ASP A 1 109 ? -7.153 -4.426 16.015 1.00 66.06 109 ASP A C 1
ATOM 833 O O . ASP A 1 109 ? -6.406 -5.391 16.176 1.00 66.06 109 ASP A O 1
ATOM 837 N N . PHE A 1 110 ? -6.782 -3.372 15.280 1.00 68.44 110 PHE A N 1
ATOM 838 C CA . PHE A 1 110 ? -5.487 -3.164 14.627 1.00 68.44 110 PHE A CA 1
ATOM 839 C C . PHE A 1 110 ? -4.810 -1.888 15.157 1.00 68.44 110 PHE A C 1
ATOM 841 O O . PHE A 1 110 ? -5.486 -0.982 15.629 1.00 68.44 110 PHE A O 1
ATOM 848 N N . GLU A 1 111 ? -3.472 -1.815 15.101 1.00 73.06 111 GLU A N 1
ATOM 849 C CA . GLU A 1 111 ? -2.703 -0.745 15.771 1.00 73.06 111 GLU A CA 1
ATOM 850 C C . GLU A 1 111 ? -3.114 0.668 15.339 1.00 73.06 111 GLU A C 1
ATOM 852 O O . GLU A 1 111 ? -3.448 1.492 16.186 1.00 73.06 111 GLU A O 1
ATOM 857 N N . ASP A 1 112 ? -3.079 0.937 14.031 1.00 85.88 112 ASP A N 1
ATOM 858 C CA . ASP A 1 112 ? -3.334 2.258 13.460 1.00 85.88 112 ASP A CA 1
ATOM 859 C C . ASP A 1 112 ? -4.113 2.168 12.135 1.00 85.88 112 ASP A C 1
ATOM 861 O O . ASP A 1 112 ? -3.792 1.295 11.317 1.00 85.88 112 ASP A O 1
ATOM 865 N N . PRO A 1 113 ? -5.079 3.083 11.877 1.00 88.62 113 PRO A N 1
ATOM 866 C CA . PRO A 1 113 ? -5.817 3.141 10.611 1.00 88.62 113 PRO A CA 1
ATOM 867 C C . PRO A 1 113 ? -4.940 3.446 9.399 1.00 88.62 113 PRO A C 1
ATOM 869 O O . PRO A 1 113 ? -5.219 2.953 8.309 1.00 88.62 113 PRO A O 1
ATOM 872 N N . ILE A 1 114 ? -3.874 4.234 9.572 1.00 93.06 114 ILE A N 1
ATOM 873 C CA . ILE A 1 114 ? -2.875 4.485 8.533 1.00 93.06 114 ILE A CA 1
ATOM 874 C C . ILE A 1 114 ? -1.523 3.938 8.979 1.00 93.06 114 ILE A C 1
ATOM 876 O O . ILE A 1 114 ? -0.940 4.406 9.953 1.00 93.06 114 ILE A O 1
ATOM 880 N N . GLN A 1 115 ? -0.980 2.994 8.217 1.00 93.62 115 GLN A N 1
ATOM 881 C CA . GLN A 1 115 ? 0.349 2.433 8.437 1.00 93.62 115 GLN A CA 1
ATOM 882 C C . GLN A 1 115 ? 1.268 2.858 7.299 1.00 93.62 115 GLN A C 1
ATOM 884 O O . GLN A 1 115 ? 1.114 2.416 6.16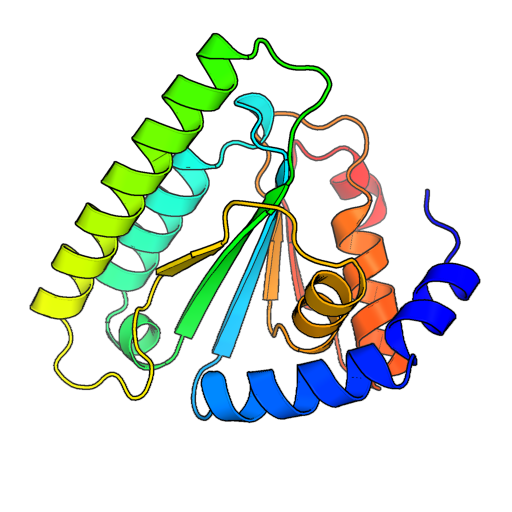1 1.00 93.62 115 GLN A O 1
ATOM 889 N N . TYR A 1 116 ? 2.229 3.727 7.602 1.00 95.19 116 TYR A N 1
ATOM 890 C CA . TYR A 1 116 ? 3.250 4.137 6.646 1.00 95.19 116 TYR A CA 1
ATOM 891 C C . TYR A 1 116 ? 4.545 3.362 6.884 1.00 95.19 116 TYR A C 1
ATOM 893 O O . TYR A 1 116 ? 5.111 3.391 7.974 1.00 95.19 116 TYR A O 1
ATOM 901 N N . ILE A 1 117 ? 5.001 2.662 5.849 1.00 93.19 117 ILE A N 1
ATOM 902 C CA . ILE A 1 117 ? 6.222 1.862 5.854 1.00 93.19 117 ILE A CA 1
ATOM 903 C C . ILE A 1 117 ? 7.247 2.604 4.997 1.00 93.19 117 ILE A C 1
ATOM 905 O O . ILE A 1 117 ? 7.213 2.509 3.766 1.00 93.19 117 ILE A O 1
ATOM 909 N N . SER A 1 118 ? 8.142 3.352 5.648 1.00 82.19 118 SER A N 1
ATOM 910 C CA . SER A 1 118 ? 9.357 3.870 5.013 1.00 82.19 118 SER A CA 1
ATOM 911 C C . SER A 1 118 ? 10.523 2.903 5.218 1.00 82.19 118 SER A C 1
ATOM 913 O O . SER A 1 118 ? 10.527 2.116 6.165 1.00 82.19 118 SER A O 1
ATOM 915 N N . ALA A 1 119 ? 11.523 2.967 4.336 1.00 68.56 119 ALA A N 1
ATOM 916 C CA . ALA A 1 119 ? 12.713 2.106 4.316 1.00 68.56 119 ALA A CA 1
ATOM 917 C C . ALA A 1 119 ? 12.506 0.737 3.622 1.00 68.56 119 ALA A C 1
ATOM 919 O O . ALA A 1 119 ? 11.374 0.354 3.309 1.00 68.56 119 ALA A O 1
ATOM 920 N N . PRO A 1 120 ? 13.602 0.040 3.244 1.00 64.88 120 PRO A N 1
ATOM 921 C CA . PRO A 1 120 ? 13.561 -0.920 2.153 1.00 64.88 120 PRO A CA 1
ATOM 922 C C . PRO A 1 120 ? 12.632 -2.080 2.495 1.00 64.88 120 PRO A C 1
ATOM 924 O O . PRO A 1 120 ? 12.919 -2.925 3.343 1.00 64.88 120 PRO A O 1
ATOM 927 N N . SER A 1 121 ? 11.502 -2.121 1.799 1.00 79.44 121 SER A N 1
ATOM 928 C CA . SER A 1 121 ? 10.612 -3.266 1.823 1.00 79.44 121 SER A CA 1
ATOM 929 C C . SER A 1 121 ? 11.178 -4.315 0.882 1.00 79.44 121 SER A C 1
ATOM 931 O O . SER A 1 121 ? 11.381 -4.051 -0.301 1.00 79.44 121 SER A O 1
ATOM 933 N N . SER A 1 122 ? 11.445 -5.511 1.408 1.00 91.69 122 SER A N 1
ATOM 934 C CA . SER A 1 122 ? 11.830 -6.650 0.576 1.00 91.69 122 SER A CA 1
ATOM 935 C C . SER A 1 122 ? 10.761 -6.883 -0.494 1.00 91.69 122 SER A C 1
ATOM 937 O O . SER A 1 122 ? 9.568 -6.746 -0.195 1.00 91.69 122 SER A O 1
ATOM 939 N N . ILE A 1 123 ? 11.160 -7.285 -1.698 1.00 92.88 123 ILE A N 1
ATOM 940 C CA . ILE A 1 123 ? 10.233 -7.556 -2.804 1.00 92.88 123 ILE A CA 1
ATOM 941 C C . ILE A 1 123 ? 9.104 -8.502 -2.364 1.00 92.88 123 ILE A C 1
ATOM 943 O O . ILE A 1 123 ? 7.929 -8.237 -2.599 1.00 92.88 123 ILE A O 1
ATOM 947 N N . GLU A 1 124 ? 9.418 -9.512 -1.554 1.00 95.75 124 GLU A N 1
ATOM 948 C CA . GLU A 1 124 ? 8.450 -10.479 -1.040 1.00 95.75 124 GLU A CA 1
ATOM 949 C C . GLU A 1 124 ? 7.436 -9.860 -0.064 1.00 95.75 124 GLU A C 1
ATOM 951 O O . GLU A 1 124 ? 6.326 -10.365 0.074 1.00 95.75 124 GLU A O 1
ATOM 956 N N . SER A 1 125 ? 7.790 -8.772 0.633 1.00 95.44 125 SER A N 1
ATOM 957 C CA . SER A 1 125 ? 6.837 -8.028 1.474 1.00 95.44 125 SER A CA 1
ATOM 958 C C . SER A 1 125 ? 5.854 -7.247 0.618 1.00 95.44 125 SER A C 1
ATOM 960 O O . SER A 1 125 ? 4.665 -7.242 0.926 1.00 95.44 125 SER A O 1
ATOM 962 N N . ILE A 1 126 ? 6.338 -6.620 -0.457 1.00 96.06 126 ILE A N 1
ATOM 963 C CA . ILE A 1 126 ? 5.492 -5.880 -1.396 1.00 96.06 126 ILE A CA 1
ATOM 964 C C . ILE A 1 126 ? 4.526 -6.857 -2.067 1.00 96.06 126 ILE A C 1
ATOM 966 O O . ILE A 1 126 ? 3.318 -6.660 -1.992 1.00 96.06 126 ILE A O 1
ATOM 970 N N . PHE A 1 127 ? 5.023 -7.971 -2.610 1.00 97.12 127 PHE A N 1
ATOM 971 C CA . PHE A 1 127 ? 4.177 -8.993 -3.232 1.00 97.12 127 PHE A CA 1
ATOM 972 C C . PHE A 1 127 ? 3.209 -9.665 -2.253 1.00 97.12 127 PHE A C 1
ATOM 974 O O . PHE A 1 127 ? 2.079 -9.987 -2.631 1.00 97.12 127 PHE A O 1
ATOM 981 N N . ALA A 1 128 ? 3.589 -9.820 -0.981 1.00 97.12 128 ALA A N 1
ATOM 982 C CA . ALA A 1 128 ? 2.661 -10.276 0.050 1.00 97.12 128 ALA A CA 1
ATOM 983 C C . ALA A 1 128 ? 1.527 -9.268 0.289 1.00 97.12 128 ALA A C 1
ATOM 985 O O . ALA A 1 128 ? 0.367 -9.678 0.358 1.00 97.12 128 ALA A O 1
ATOM 986 N N . LEU A 1 129 ? 1.837 -7.969 0.358 1.00 97.31 129 LEU A N 1
ATOM 987 C CA . LEU A 1 129 ? 0.832 -6.910 0.470 1.00 97.31 129 LEU A CA 1
ATOM 988 C C . LEU A 1 129 ? -0.063 -6.854 -0.774 1.00 97.31 129 LEU A C 1
ATOM 990 O O . LEU A 1 129 ? -1.280 -6.850 -0.619 1.00 97.31 129 LEU A O 1
ATOM 994 N N . LEU A 1 130 ? 0.498 -6.903 -1.988 1.00 97.75 130 LEU A N 1
ATOM 995 C CA . LEU A 1 130 ? -0.269 -6.920 -3.242 1.00 97.75 130 LEU A CA 1
ATOM 996 C C . LEU A 1 130 ? -1.239 -8.112 -3.303 1.00 97.75 130 LEU A C 1
ATOM 998 O O . LEU A 1 130 ? -2.406 -7.962 -3.651 1.00 97.75 130 LEU A O 1
ATOM 1002 N N . SER A 1 131 ? -0.786 -9.299 -2.898 1.00 97.00 131 SER A N 1
ATOM 1003 C CA . SER A 1 131 ? -1.616 -10.514 -2.871 1.00 97.00 131 SER A CA 1
ATOM 1004 C C . SER A 1 131 ? -2.711 -10.467 -1.790 1.00 97.00 131 SER A C 1
ATOM 1006 O O . SER A 1 131 ? -3.783 -11.085 -1.909 1.00 97.00 131 SER A O 1
ATOM 1008 N N . LEU A 1 132 ? -2.444 -9.760 -0.688 1.00 96.56 132 LEU A N 1
ATOM 1009 C CA . LEU A 1 132 ? -3.350 -9.658 0.450 1.00 96.56 132 LEU A CA 1
ATOM 1010 C C . LEU A 1 132 ? -4.415 -8.579 0.249 1.00 96.56 132 LEU A C 1
ATOM 1012 O O . LEU A 1 132 ? -5.589 -8.878 0.474 1.00 96.56 132 LEU A O 1
ATOM 1016 N N . ALA A 1 133 ? -4.006 -7.387 -0.190 1.00 97.62 133 ALA A N 1
ATOM 1017 C CA . ALA A 1 133 ? -4.804 -6.168 -0.187 1.00 97.62 133 ALA A CA 1
ATOM 1018 C C . ALA A 1 133 ? -6.137 -6.317 -0.928 1.00 97.62 133 ALA A C 1
ATOM 1020 O O . ALA A 1 133 ? -6.210 -6.901 -2.016 1.00 97.62 133 ALA A O 1
ATOM 1021 N N . ASP A 1 134 ? -7.197 -5.783 -0.327 1.00 97.31 134 ASP A N 1
ATOM 1022 C CA . ASP A 1 134 ? -8.543 -5.765 -0.896 1.00 97.31 134 ASP A CA 1
ATOM 1023 C C . ASP A 1 134 ? -8.679 -4.698 -1.988 1.00 97.31 134 ASP A C 1
ATOM 1025 O O . ASP A 1 134 ? -9.404 -4.921 -2.955 1.00 97.31 134 ASP A O 1
ATOM 1029 N N . VAL A 1 135 ? -7.974 -3.570 -1.845 1.00 97.94 135 VAL A N 1
ATOM 1030 C CA . VAL A 1 135 ? -7.989 -2.456 -2.803 1.00 97.94 135 VAL A CA 1
ATOM 1031 C C . VAL A 1 135 ? -6.586 -1.875 -2.962 1.00 97.94 135 VAL A C 1
ATOM 1033 O O . VAL A 1 135 ? -5.930 -1.571 -1.967 1.00 97.94 135 VAL A O 1
ATOM 1036 N N . LEU A 1 136 ? -6.145 -1.665 -4.203 1.00 98.06 136 LEU A N 1
ATOM 1037 C CA . LEU A 1 136 ? -4.954 -0.871 -4.514 1.00 98.06 136 LEU A CA 1
ATOM 1038 C C . LEU A 1 136 ? -5.347 0.586 -4.810 1.00 98.06 136 LEU A C 1
ATOM 1040 O O . LEU A 1 136 ? -6.248 0.832 -5.608 1.00 98.06 136 LEU A O 1
ATOM 1044 N N . VAL A 1 137 ? -4.652 1.549 -4.205 1.00 97.31 137 VAL A N 1
ATOM 1045 C CA . VAL A 1 137 ? -4.897 2.991 -4.342 1.00 97.31 137 VAL A CA 1
ATOM 1046 C C . VAL A 1 137 ? -3.717 3.660 -5.046 1.00 97.31 137 VAL A C 1
ATOM 1048 O O . VAL A 1 137 ? -2.674 3.948 -4.446 1.00 97.31 137 VAL A O 1
ATOM 1051 N N . VAL A 1 138 ? -3.902 3.942 -6.334 1.00 94.75 138 VAL A N 1
ATOM 1052 C CA . VAL A 1 138 ? -2.897 4.547 -7.214 1.00 94.75 138 VAL A CA 1
ATOM 1053 C C . VAL A 1 138 ? -3.379 5.925 -7.640 1.00 94.75 138 VAL A C 1
ATOM 1055 O O . VAL A 1 138 ? -4.151 6.072 -8.584 1.00 94.75 138 VAL A O 1
ATOM 1058 N N . THR A 1 139 ? -2.912 6.954 -6.935 1.00 93.94 139 THR A N 1
ATOM 1059 C CA . THR A 1 139 ? -3.358 8.341 -7.141 1.00 93.94 139 THR A CA 1
ATOM 1060 C C . THR A 1 139 ? -2.210 9.312 -7.443 1.00 93.94 139 THR A C 1
ATOM 1062 O O . THR A 1 139 ? -2.089 10.332 -6.757 1.00 93.94 139 THR A O 1
ATOM 1065 N N . PRO A 1 140 ? -1.337 9.028 -8.429 1.00 92.50 140 PRO A N 1
ATOM 1066 C CA . PRO A 1 140 ? -0.325 9.994 -8.826 1.00 92.50 140 PRO A CA 1
ATOM 1067 C C . PRO A 1 140 ? -0.976 11.253 -9.412 1.00 92.50 140 PRO A C 1
ATOM 1069 O O . PRO A 1 140 ? -2.031 11.190 -10.052 1.00 92.50 140 PRO A O 1
ATOM 1072 N N . ILE A 1 141 ? -0.301 12.388 -9.224 1.00 88.69 141 ILE A N 1
ATOM 1073 C CA . ILE A 1 141 ? -0.641 13.667 -9.865 1.00 88.69 141 ILE A CA 1
ATOM 1074 C C . ILE A 1 141 ? -0.255 13.607 -11.345 1.00 88.69 141 ILE A C 1
ATOM 1076 O O . ILE A 1 141 ? -0.966 14.124 -12.202 1.00 88.69 141 ILE A O 1
ATOM 1080 N N . ARG A 1 142 ? 0.877 12.965 -11.650 1.00 85.94 142 ARG A N 1
ATOM 1081 C CA . ARG A 1 142 ? 1.346 12.721 -13.013 1.00 85.94 142 ARG A CA 1
ATOM 1082 C C . ARG A 1 142 ? 2.226 11.480 -13.030 1.00 85.94 142 ARG A C 1
ATOM 1084 O O . ARG A 1 142 ? 3.205 11.424 -12.295 1.00 85.94 142 ARG A O 1
ATOM 1091 N N . ASP A 1 143 ? 1.905 10.511 -13.882 1.00 83.38 143 ASP A N 1
ATOM 1092 C CA . ASP A 1 143 ? 2.717 9.301 -14.026 1.00 83.38 143 ASP A CA 1
ATOM 1093 C C . ASP A 1 143 ? 2.750 8.825 -15.478 1.00 83.38 143 ASP A C 1
ATOM 1095 O O . ASP A 1 143 ? 1.710 8.723 -16.127 1.00 83.38 143 ASP A O 1
ATOM 1099 N N . GLY A 1 144 ? 3.947 8.531 -15.987 1.00 82.44 144 GLY A N 1
ATOM 1100 C CA . GLY A 1 144 ? 4.133 8.090 -17.368 1.00 82.44 144 GLY A CA 1
ATOM 1101 C C . GLY A 1 144 ? 3.572 6.689 -17.598 1.00 82.44 144 GLY A C 1
ATOM 1102 O O . GLY A 1 144 ? 2.677 6.503 -18.414 1.00 82.44 144 GLY A O 1
ATOM 1103 N N . MET A 1 145 ? 4.080 5.697 -16.869 1.00 82.06 145 MET A N 1
ATOM 1104 C CA . MET A 1 145 ? 3.569 4.328 -16.897 1.00 82.06 145 MET A CA 1
ATOM 1105 C C . MET A 1 145 ? 3.779 3.698 -15.526 1.00 82.06 145 MET A C 1
ATOM 1107 O O . MET A 1 145 ? 4.898 3.362 -15.151 1.00 82.06 145 MET A O 1
ATOM 1111 N N . ASN A 1 146 ? 2.683 3.527 -14.793 1.00 83.94 146 ASN A N 1
ATOM 1112 C CA . ASN A 1 146 ? 2.706 2.887 -13.490 1.00 83.94 146 ASN A CA 1
ATOM 1113 C C . ASN A 1 146 ? 2.508 1.372 -13.656 1.00 83.94 146 ASN A C 1
ATOM 1115 O O . ASN A 1 146 ? 1.471 0.943 -14.169 1.00 83.94 146 ASN A O 1
ATOM 1119 N N . THR A 1 147 ? 3.498 0.568 -13.258 1.00 91.25 147 THR A N 1
ATOM 1120 C CA . THR A 1 147 ? 3.428 -0.901 -13.355 1.00 91.25 147 THR A CA 1
ATOM 1121 C C . THR A 1 147 ? 2.698 -1.548 -12.180 1.00 91.25 147 THR A C 1
ATOM 1123 O O . THR A 1 147 ? 2.169 -2.649 -12.340 1.00 91.25 147 THR A O 1
ATOM 1126 N N . MET A 1 148 ? 2.576 -0.850 -11.044 1.00 94.12 148 MET A N 1
ATOM 1127 C CA . MET A 1 148 ? 2.017 -1.405 -9.807 1.00 94.12 148 MET A CA 1
ATOM 1128 C C . MET A 1 148 ? 0.599 -1.974 -9.964 1.00 94.12 148 MET A C 1
ATOM 1130 O O . MET A 1 148 ? 0.358 -3.061 -9.438 1.00 94.12 148 MET A O 1
ATOM 1134 N N . PRO A 1 149 ? -0.346 -1.333 -10.688 1.00 95.00 149 PRO A N 1
ATOM 1135 C CA . PRO A 1 149 ? -1.656 -1.930 -10.935 1.00 95.00 149 PRO A CA 1
ATOM 1136 C C . PRO A 1 149 ? -1.596 -3.288 -11.634 1.00 95.00 149 PRO A C 1
ATOM 1138 O O . PRO A 1 149 ? -2.348 -4.188 -11.276 1.00 95.00 149 PRO A O 1
ATOM 1141 N N . PHE A 1 150 ? -0.695 -3.462 -12.603 1.00 95.44 150 PHE A N 1
ATOM 1142 C CA . PHE A 1 150 ? -0.561 -4.729 -13.322 1.00 95.44 150 PHE A CA 1
ATOM 1143 C C . PHE A 1 150 ? 0.033 -5.808 -12.415 1.00 95.44 150 PHE A C 1
ATOM 1145 O O . PHE A 1 150 ? -0.476 -6.926 -12.372 1.00 95.44 150 PHE A O 1
ATOM 1152 N N . GLU A 1 151 ? 1.060 -5.460 -11.636 1.00 96.56 151 GLU A N 1
ATOM 1153 C CA . GLU A 1 151 ? 1.667 -6.370 -10.658 1.00 96.56 151 GLU A CA 1
ATOM 1154 C C . GLU A 1 151 ? 0.651 -6.802 -9.596 1.00 96.56 151 GLU A C 1
ATOM 1156 O O . GLU A 1 151 ? 0.603 -7.974 -9.218 1.00 96.56 151 GLU A O 1
ATOM 1161 N N . TYR A 1 152 ? -0.208 -5.878 -9.155 1.00 97.56 152 TYR A N 1
ATOM 1162 C CA . TYR A 1 152 ? -1.314 -6.161 -8.247 1.00 97.56 152 TYR A CA 1
ATOM 1163 C C . TYR A 1 152 ? -2.329 -7.129 -8.856 1.00 97.56 152 TYR A C 1
ATOM 1165 O O . TYR A 1 152 ? -2.678 -8.114 -8.207 1.00 97.56 152 TYR A O 1
ATOM 1173 N N . VAL A 1 153 ? -2.771 -6.891 -10.096 1.00 96.81 153 VAL A N 1
ATOM 1174 C CA . VAL A 1 153 ? -3.728 -7.770 -10.784 1.00 96.81 153 VAL A CA 1
ATOM 1175 C C . VAL A 1 153 ? -3.189 -9.197 -10.863 1.00 96.81 153 VAL A C 1
ATOM 1177 O O . VAL A 1 153 ? -3.857 -10.114 -10.386 1.00 96.81 153 VAL A O 1
ATOM 1180 N N . VAL A 1 154 ? -1.957 -9.378 -11.348 1.00 97.50 154 VAL A N 1
ATOM 1181 C CA . VAL A 1 154 ? -1.335 -10.710 -11.448 1.00 97.50 154 VAL A CA 1
ATOM 1182 C C . VAL A 1 154 ? -1.176 -11.345 -10.063 1.00 97.50 154 VAL A C 1
ATOM 1184 O O . VAL A 1 154 ? -1.542 -12.503 -9.864 1.00 97.50 154 VAL A O 1
ATOM 1187 N N . SER A 1 155 ? -0.701 -10.583 -9.071 1.00 97.31 155 SER A N 1
ATOM 1188 C CA . SER A 1 155 ? -0.543 -11.071 -7.692 1.00 97.31 155 SER A CA 1
ATOM 1189 C C . SER A 1 155 ? -1.866 -11.532 -7.079 1.00 97.31 155 SER A C 1
ATOM 1191 O O . SER A 1 155 ? -1.895 -12.476 -6.300 1.00 97.31 155 SER A O 1
ATOM 1193 N N . ARG A 1 156 ? -2.988 -10.890 -7.407 1.00 97.00 156 ARG A N 1
ATOM 1194 C CA . ARG A 1 156 ? -4.317 -11.291 -6.924 1.00 97.00 156 ARG A CA 1
ATOM 1195 C C . ARG A 1 156 ? -4.840 -12.521 -7.658 1.00 97.00 156 ARG A C 1
ATOM 1197 O O . ARG A 1 156 ? -5.349 -13.441 -7.011 1.00 97.00 156 ARG A O 1
ATOM 1204 N N . GLU A 1 157 ? -4.663 -12.554 -8.975 1.00 96.38 157 GLU A N 1
ATOM 1205 C CA . GLU A 1 157 ? -5.118 -13.629 -9.855 1.00 96.38 157 GLU A CA 1
ATOM 1206 C C . GLU A 1 157 ? -4.485 -14.975 -9.491 1.00 96.38 157 GLU A C 1
ATOM 1208 O O . GLU A 1 157 ? -5.199 -15.967 -9.336 1.00 96.38 157 GLU A O 1
ATOM 1213 N N . VAL A 1 158 ? -3.171 -15.015 -9.241 1.00 96.06 158 VAL A N 1
ATOM 1214 C CA . VAL A 1 158 ? -2.482 -16.266 -8.866 1.00 96.06 158 VAL A CA 1
ATOM 1215 C C . VAL A 1 158 ? -2.963 -16.863 -7.542 1.00 96.06 158 VAL A C 1
ATOM 1217 O O . VAL A 1 158 ? -2.784 -18.058 -7.309 1.00 96.06 158 VAL A O 1
ATOM 1220 N N . HIS A 1 159 ? -3.582 -16.047 -6.685 1.00 93.88 159 HIS A N 1
ATOM 1221 C CA . HIS A 1 159 ? -4.205 -16.465 -5.427 1.00 93.88 159 HIS A CA 1
ATOM 1222 C C . HIS A 1 159 ? -5.729 -16.648 -5.554 1.00 93.88 159 HIS A C 1
ATOM 1224 O O . HIS A 1 159 ? -6.409 -16.812 -4.539 1.00 93.88 159 HIS A O 1
ATOM 1230 N N . GLY A 1 160 ? -6.272 -16.625 -6.777 1.00 94.62 160 GLY A N 1
ATOM 1231 C CA . GLY A 1 160 ? -7.688 -16.853 -7.073 1.00 94.62 160 GLY A CA 1
ATOM 1232 C C . GLY A 1 160 ? -8.608 -15.729 -6.597 1.00 94.62 160 GLY A C 1
ATOM 1233 O O . GLY A 1 160 ? -9.754 -15.988 -6.229 1.00 94.62 160 GLY A O 1
ATOM 1234 N N . LYS A 1 161 ? -8.109 -14.489 -6.534 1.00 94.44 161 LYS A N 1
ATOM 1235 C CA . LYS A 1 161 ? -8.859 -13.345 -6.011 1.00 94.44 161 LYS A CA 1
ATOM 1236 C C . LYS A 1 161 ? -9.063 -12.261 -7.062 1.00 94.44 161 LYS A C 1
ATOM 1238 O O . LYS A 1 161 ? -8.187 -11.996 -7.875 1.00 94.44 161 LYS A O 1
ATOM 1243 N N . ILE A 1 162 ? -10.189 -11.559 -6.959 1.00 93.88 162 ILE A N 1
ATOM 1244 C CA . ILE A 1 162 ? -10.472 -10.368 -7.768 1.00 93.88 162 ILE A CA 1
ATOM 1245 C C . ILE A 1 162 ? -9.586 -9.207 -7.292 1.00 93.88 162 ILE A C 1
ATOM 1247 O O . ILE A 1 162 ? -9.384 -9.024 -6.084 1.00 93.88 162 ILE A O 1
ATOM 1251 N N . ALA A 1 163 ? -9.039 -8.453 -8.243 1.00 94.88 163 ALA A N 1
ATOM 1252 C CA . ALA A 1 163 ? -8.272 -7.236 -8.011 1.00 94.88 163 ALA A CA 1
ATOM 1253 C C . ALA A 1 163 ? -9.184 -6.007 -8.132 1.00 94.88 163 ALA A C 1
ATOM 1255 O O . ALA A 1 163 ? -9.864 -5.845 -9.143 1.00 94.88 163 ALA A O 1
ATOM 1256 N N . THR A 1 164 ? -9.166 -5.133 -7.126 1.00 96.88 164 THR A N 1
ATOM 1257 C CA . THR A 1 164 ? -9.883 -3.849 -7.147 1.00 96.88 164 THR A CA 1
ATOM 1258 C C . THR A 1 164 ? -8.872 -2.711 -7.102 1.00 96.88 164 THR A C 1
ATOM 1260 O O . THR A 1 164 ? -8.028 -2.670 -6.206 1.00 96.88 164 THR A O 1
ATOM 1263 N N . VAL A 1 165 ? -8.949 -1.779 -8.053 1.00 96.19 165 VAL A N 1
ATOM 1264 C CA . VAL A 1 165 ? -7.996 -0.666 -8.169 1.00 96.19 165 VAL A CA 1
ATOM 1265 C C . VAL A 1 165 ? -8.745 0.662 -8.199 1.00 96.19 165 VAL A C 1
ATOM 1267 O O . VAL A 1 165 ? -9.644 0.852 -9.011 1.00 96.19 165 VAL A O 1
ATOM 1270 N N . VAL A 1 166 ? -8.343 1.591 -7.334 1.00 95.38 166 VAL A N 1
ATOM 1271 C CA . VAL A 1 166 ? -8.671 3.015 -7.442 1.00 95.38 166 VAL A CA 1
ATOM 1272 C C . VAL A 1 166 ? -7.518 3.680 -8.182 1.00 95.38 166 VAL A C 1
ATOM 1274 O O . VAL A 1 166 ? -6.393 3.694 -7.679 1.00 95.38 166 VAL A O 1
ATOM 1277 N N . LEU A 1 167 ? -7.786 4.195 -9.382 1.00 93.00 167 LEU A N 1
ATOM 1278 C CA . LEU A 1 167 ? -6.763 4.683 -10.303 1.00 93.00 167 LEU A CA 1
ATOM 1279 C C . LEU A 1 167 ? -7.017 6.140 -10.698 1.00 93.00 167 LEU A C 1
ATOM 1281 O O . LEU A 1 167 ? -8.106 6.485 -11.147 1.00 93.00 167 LEU A O 1
ATOM 1285 N N . SER A 1 168 ? -5.998 6.986 -10.552 1.00 90.69 168 SER A N 1
ATOM 1286 C CA . SER A 1 168 ? -5.998 8.352 -11.087 1.00 90.69 168 SER A CA 1
ATOM 1287 C C . SER A 1 168 ? -6.033 8.334 -12.613 1.00 90.69 168 SER A C 1
ATOM 1289 O O . SER A 1 168 ? -5.254 7.620 -13.245 1.00 90.69 168 SER A O 1
ATOM 1291 N N . GLU A 1 169 ? -6.869 9.188 -13.207 1.00 87.50 169 GLU A N 1
ATOM 1292 C CA . GLU A 1 169 ? -6.910 9.420 -14.660 1.00 87.50 169 GLU A CA 1
ATOM 1293 C C . GLU A 1 169 ? -5.573 9.939 -15.221 1.00 87.50 169 GLU A C 1
ATOM 1295 O O . GLU A 1 169 ? -5.279 9.775 -16.405 1.00 87.50 169 GLU A O 1
ATOM 1300 N N . PHE A 1 170 ? -4.731 10.522 -14.359 1.00 85.00 170 PHE A N 1
ATOM 1301 C CA . PHE A 1 170 ? -3.407 11.040 -14.704 1.00 85.00 170 PHE A CA 1
ATOM 1302 C C . PHE A 1 170 ? -2.296 9.982 -14.629 1.00 85.00 170 PHE A C 1
ATOM 1304 O O . PHE A 1 170 ? -1.123 10.298 -14.858 1.00 85.00 170 PHE A O 1
ATOM 1311 N N . ALA A 1 171 ? -2.638 8.729 -14.316 1.00 83.31 171 ALA A N 1
ATOM 1312 C CA . ALA A 1 171 ? -1.731 7.603 -14.470 1.00 83.31 171 ALA A CA 1
ATOM 1313 C C . ALA A 1 171 ? -1.774 7.106 -15.920 1.00 83.31 171 ALA A C 1
ATOM 1315 O O . ALA A 1 171 ? -2.835 6.745 -16.420 1.00 83.31 171 ALA A O 1
ATOM 1316 N N . GLY A 1 172 ? -0.631 7.008 -16.604 1.00 77.38 172 GLY A N 1
ATOM 1317 C CA . GLY A 1 172 ? -0.628 6.570 -18.007 1.00 77.38 172 GLY A CA 1
ATOM 1318 C C . GLY A 1 172 ? -1.188 5.160 -18.251 1.00 77.38 172 GLY A C 1
ATOM 1319 O O . GLY A 1 172 ? -1.623 4.866 -19.363 1.00 77.38 172 GLY A O 1
ATOM 1320 N N . CYS A 1 173 ? -1.266 4.308 -17.221 1.00 80.94 173 CYS A N 1
ATOM 1321 C CA . CYS A 1 173 ? -1.936 3.005 -17.295 1.00 80.94 173 CYS A CA 1
ATOM 1322 C C . CYS A 1 173 ? -3.472 3.077 -17.225 1.00 80.94 173 CYS A C 1
ATOM 1324 O O . CYS A 1 173 ? -4.124 2.082 -17.538 1.00 80.94 173 CYS A O 1
ATOM 1326 N N . ALA A 1 174 ? -4.063 4.231 -16.892 1.00 77.69 174 ALA A N 1
ATOM 1327 C CA . ALA A 1 174 ? -5.515 4.420 -16.848 1.00 77.69 174 ALA A CA 1
ATOM 1328 C C . ALA A 1 174 ? -6.184 4.132 -18.196 1.00 77.69 174 ALA A C 1
ATOM 1330 O O . ALA A 1 174 ? -7.285 3.605 -18.236 1.00 77.69 174 ALA A O 1
ATOM 1331 N N . ARG A 1 175 ? -5.485 4.368 -19.312 1.00 74.19 175 ARG A N 1
ATOM 1332 C CA . ARG A 1 175 ? -5.978 4.025 -20.657 1.00 74.19 175 ARG A CA 1
ATOM 1333 C C . ARG A 1 175 ? -6.023 2.526 -20.955 1.00 74.19 175 ARG A C 1
ATOM 1335 O O . ARG A 1 175 ? -6.682 2.129 -21.906 1.00 74.19 175 ARG A O 1
ATOM 1342 N N . SER A 1 176 ? -5.274 1.718 -20.211 1.00 71.56 176 SER A N 1
ATOM 1343 C CA . SER A 1 176 ? -5.208 0.263 -20.393 1.00 71.56 176 SER A CA 1
ATOM 1344 C C . SER A 1 176 ? -6.086 -0.502 -19.402 1.00 71.56 176 SER A C 1
ATOM 1346 O O . SER A 1 176 ? -6.341 -1.680 -19.628 1.00 71.56 176 SER A O 1
ATOM 1348 N N . LEU A 1 177 ? -6.486 0.140 -18.299 1.00 71.94 177 LEU A N 1
ATOM 1349 C CA . LEU A 1 177 ? -7.218 -0.473 -17.183 1.00 71.94 177 LEU A CA 1
ATOM 1350 C C . LEU A 1 177 ? -8.604 0.144 -16.933 1.00 71.94 177 LEU A C 1
ATOM 1352 O O . LEU A 1 177 ? -9.339 -0.382 -16.099 1.00 71.94 177 LEU A O 1
ATOM 1356 N N . GLY A 1 178 ? -8.922 1.262 -17.590 1.00 51.47 178 GLY A N 1
ATOM 1357 C CA . GLY A 1 178 ? -10.212 1.955 -17.518 1.00 51.47 178 GLY A CA 1
ATOM 1358 C C . GLY A 1 178 ? -11.135 1.659 -18.689 1.00 51.47 178 GLY A C 1
ATOM 1359 O O . GLY A 1 178 ? -10.680 1.034 -19.674 1.00 51.47 178 GLY A O 1
#

Secondary structure (DSSP, 8-state):
---HHHHHHHHT-HHHHHHHHHHHHHTTTSEEEEEEEES-GGG-HHHHHHHHHHHHHH-HHHHTTEEEEEEEEPPSSS-HHHHHHHHHHHHHHHHHHHHHHHHH-S--SSS-SEEEE-S---HHHHHHHHHH-SEEEE--SSBS---HHHHHHHHHHTTT----EEE-TTBTTHHHH-

Sequence (178 aa):
GIDPDAVAEIAKGSEVARKIGKMKKQFAGAKVMLGVDQLDPTKGLVHKFLAIEELLSRHPELAEAVVFVQVGLPSSDSDRHEIQLLEAQINRLVTRVNSNLRAQSQKVDFEDPIQYISAPSSIESIFALLSLADVLVVTPIRDGMNTMPFEYVVSREVHGKIATVVLSEFAGCARSLG

Radius of gyration: 15.87 Å; chains: 1; bounding box: 36×37×41 Å

Organism: NCBI:txid1034831